Protein AF-A0A8T6LE01-F1 (afdb_monomer)

Structure (mmCIF, N/CA/C/O backbone):
data_AF-A0A8T6LE01-F1
#
_entry.id   AF-A0A8T6LE01-F1
#
loop_
_atom_site.group_PDB
_atom_site.id
_atom_site.type_symbol
_atom_site.label_atom_id
_atom_site.label_alt_id
_atom_site.label_comp_id
_atom_site.label_asym_id
_atom_site.label_entity_id
_atom_site.label_seq_id
_atom_site.pdbx_PDB_ins_code
_atom_site.Cartn_x
_atom_site.Cartn_y
_atom_site.Cartn_z
_atom_site.occupancy
_atom_site.B_iso_or_equiv
_atom_site.auth_seq_id
_atom_site.auth_comp_id
_atom_site.auth_asym_id
_atom_site.auth_atom_id
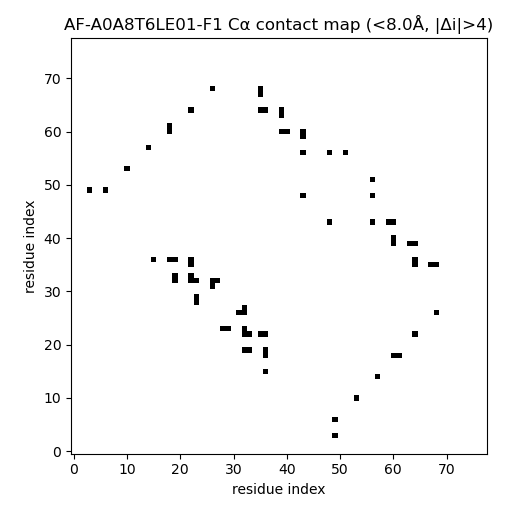_atom_site.pdbx_PDB_model_num
ATOM 1 N N . MET A 1 1 ? -0.616 -2.270 -24.843 1.00 50.38 1 MET A N 1
ATOM 2 C CA . MET A 1 1 ? -1.482 -2.080 -23.657 1.00 50.38 1 MET A CA 1
ATOM 3 C C . MET A 1 1 ? -1.590 -3.323 -22.764 1.00 50.38 1 MET A C 1
ATOM 5 O O . MET A 1 1 ? -1.976 -3.168 -21.620 1.00 50.38 1 MET A O 1
ATOM 9 N N . HIS A 1 2 ? -1.242 -4.538 -23.222 1.00 57.50 2 HIS A N 1
ATOM 10 C CA . HIS A 1 2 ? -1.254 -5.741 -22.364 1.00 57.50 2 HIS A CA 1
ATOM 11 C C . HIS A 1 2 ? 0.005 -5.919 -21.492 1.00 57.50 2 HIS A C 1
ATOM 13 O O . HIS A 1 2 ? -0.039 -6.631 -20.492 1.00 57.50 2 HIS A O 1
ATOM 19 N N . GLU A 1 3 ? 1.123 -5.280 -21.852 1.00 62.38 3 GLU A N 1
ATOM 20 C CA . GLU A 1 3 ? 2.389 -5.400 -21.113 1.00 62.38 3 GLU A CA 1
ATOM 21 C C . GLU A 1 3 ? 2.321 -4.721 -19.735 1.00 62.38 3 GLU A C 1
ATOM 23 O O . GLU A 1 3 ? 2.789 -5.295 -18.751 1.00 62.38 3 GLU A O 1
ATOM 28 N N . A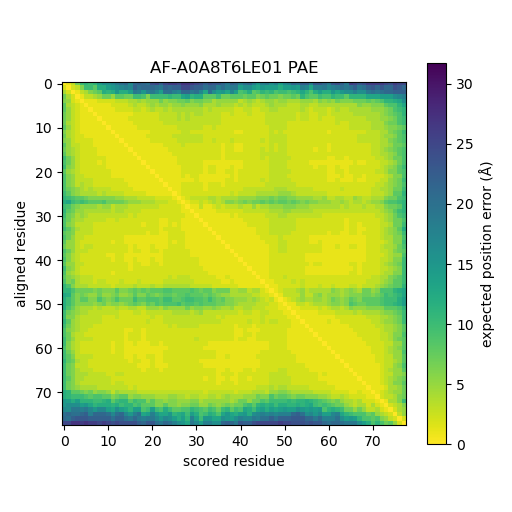SP A 1 4 ? 1.628 -3.582 -19.639 1.00 76.88 4 ASP A N 1
ATOM 29 C CA . ASP A 1 4 ? 1.440 -2.845 -18.381 1.00 76.88 4 ASP A CA 1
ATOM 30 C C . ASP A 1 4 ? 0.598 -3.637 -17.365 1.00 76.88 4 ASP A C 1
ATOM 32 O O . ASP A 1 4 ? 0.893 -3.649 -16.169 1.00 76.88 4 ASP A O 1
ATOM 36 N N . GLU A 1 5 ? -0.417 -4.375 -17.832 1.00 83.19 5 GLU A N 1
ATOM 37 C CA . GLU A 1 5 ? -1.267 -5.210 -16.973 1.00 83.19 5 GLU A CA 1
ATOM 38 C C . GLU A 1 5 ? -0.497 -6.410 -16.400 1.00 83.19 5 GLU A C 1
ATOM 40 O O . GLU A 1 5 ? -0.603 -6.712 -15.208 1.00 83.19 5 GLU A O 1
ATOM 45 N N . ALA A 1 6 ? 0.313 -7.085 -17.222 1.00 87.44 6 ALA A N 1
ATOM 46 C CA . ALA A 1 6 ? 1.114 -8.227 -16.786 1.00 87.44 6 ALA A CA 1
ATOM 47 C C . ALA A 1 6 ? 2.223 -7.810 -15.804 1.00 87.44 6 ALA A C 1
ATOM 49 O O . ALA A 1 6 ? 2.443 -8.480 -14.787 1.00 87.44 6 ALA A O 1
ATOM 50 N N . ALA A 1 7 ? 2.891 -6.683 -16.075 1.00 84.62 7 ALA A N 1
ATOM 51 C CA . ALA A 1 7 ? 3.878 -6.099 -15.173 1.00 84.62 7 ALA A CA 1
ATOM 52 C C . ALA A 1 7 ? 3.238 -5.728 -13.827 1.00 84.62 7 ALA A C 1
ATOM 54 O O . ALA A 1 7 ? 3.740 -6.123 -12.767 1.00 84.62 7 ALA A O 1
ATOM 55 N N . PHE A 1 8 ? 2.079 -5.064 -13.861 1.00 86.62 8 PHE A N 1
ATOM 56 C CA . PHE A 1 8 ? 1.329 -4.727 -12.658 1.00 86.62 8 PHE A CA 1
ATOM 57 C C . PHE A 1 8 ? 0.889 -5.968 -11.878 1.00 86.62 8 PHE A C 1
ATOM 59 O O . PHE A 1 8 ? 1.089 -6.026 -10.665 1.00 86.62 8 PHE A O 1
ATOM 66 N N . ARG A 1 9 ? 0.341 -6.993 -12.544 1.00 90.88 9 ARG A N 1
ATOM 67 C CA . ARG A 1 9 ? -0.082 -8.235 -11.880 1.00 90.88 9 ARG A CA 1
ATOM 68 C C . ARG A 1 9 ? 1.077 -8.898 -11.141 1.00 90.88 9 ARG A C 1
ATOM 70 O O . ARG A 1 9 ? 0.907 -9.290 -9.989 1.00 90.88 9 ARG A O 1
ATOM 77 N N . ARG A 1 10 ? 2.270 -8.940 -11.737 1.00 91.62 10 ARG A N 1
ATOM 78 C CA . AR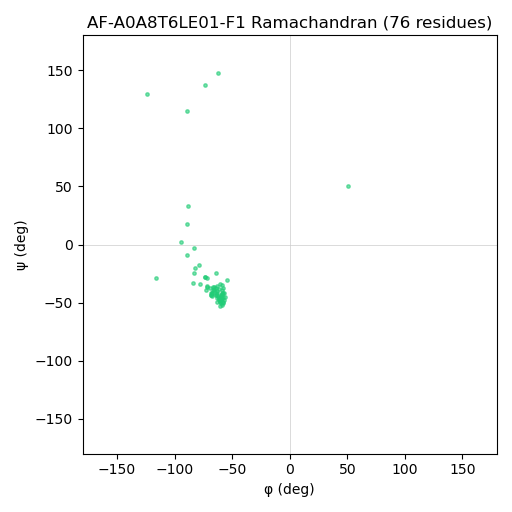G A 1 10 ? 3.462 -9.492 -11.079 1.00 91.62 10 ARG A CA 1
ATOM 79 C C . ARG A 1 10 ? 3.867 -8.683 -9.848 1.00 91.62 10 ARG A C 1
ATOM 81 O O . ARG A 1 10 ? 4.198 -9.257 -8.812 1.00 91.62 10 ARG A O 1
ATOM 88 N N . VAL A 1 11 ? 3.821 -7.354 -9.934 1.00 91.88 11 VAL A N 1
ATOM 89 C CA . VAL A 1 11 ? 4.047 -6.471 -8.780 1.00 91.88 11 VAL A CA 1
ATOM 90 C C . VAL A 1 11 ? 3.020 -6.745 -7.683 1.00 91.88 11 VAL A C 1
ATOM 92 O O . VAL A 1 11 ? 3.400 -6.927 -6.522 1.00 91.88 11 VAL A O 1
ATOM 95 N N . TYR A 1 12 ? 1.740 -6.818 -8.045 1.00 94.00 12 TYR A N 1
ATOM 96 C CA . TYR A 1 12 ? 0.642 -7.073 -7.122 1.00 94.00 12 TYR A CA 1
ATOM 97 C C . TYR A 1 12 ? 0.825 -8.410 -6.396 1.00 94.00 12 TYR A C 1
ATOM 99 O O . TYR A 1 12 ? 0.850 -8.444 -5.170 1.00 94.00 12 TYR A O 1
ATOM 107 N N . GLU A 1 13 ? 1.060 -9.504 -7.118 1.00 95.25 13 GLU A N 1
ATOM 108 C CA . GLU A 1 13 ? 1.273 -10.835 -6.534 1.00 95.25 13 GLU A CA 1
ATOM 109 C C . GLU 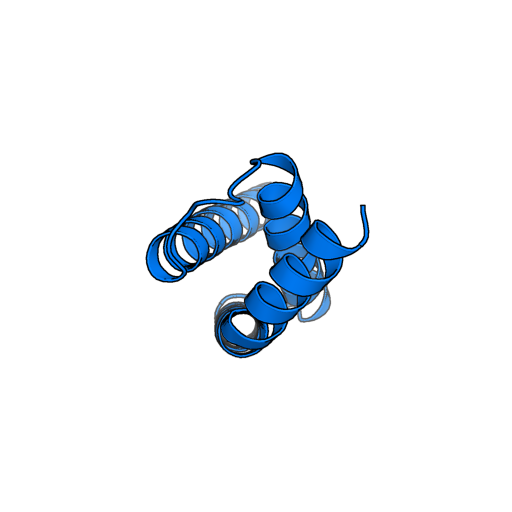A 1 13 ? 2.467 -10.878 -5.567 1.00 95.25 13 GLU A C 1
ATOM 111 O O . GLU A 1 13 ? 2.389 -11.488 -4.499 1.00 95.25 13 GLU A O 1
ATOM 116 N N . LEU A 1 14 ? 3.561 -10.181 -5.890 1.00 95.44 14 LEU A N 1
ATOM 117 C CA . LEU A 1 14 ? 4.767 -10.148 -5.058 1.00 95.44 14 LEU A CA 1
ATOM 118 C C . LEU A 1 14 ? 4.614 -9.310 -3.782 1.00 95.44 14 LEU A C 1
ATOM 120 O O . LEU A 1 14 ? 5.323 -9.549 -2.795 1.00 95.44 14 LEU A O 1
ATOM 124 N N . THR A 1 15 ? 3.750 -8.294 -3.799 1.00 96.38 15 THR A N 1
ATOM 125 C CA . THR A 1 15 ? 3.717 -7.262 -2.74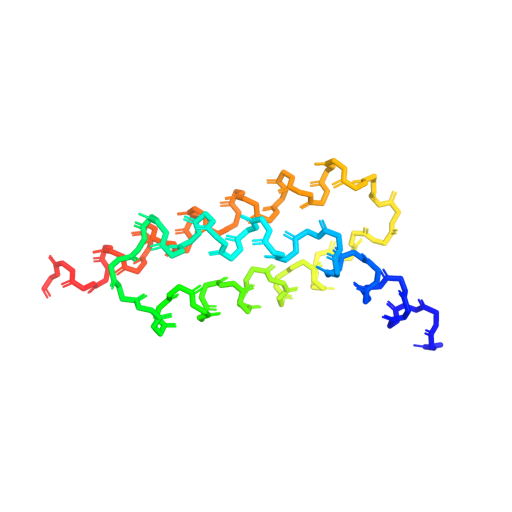9 1.00 96.38 15 THR A CA 1
ATOM 126 C C . THR A 1 15 ? 2.417 -7.233 -1.949 1.00 96.38 15 THR A C 1
ATOM 128 O O . THR A 1 15 ? 2.458 -6.942 -0.749 1.00 96.38 15 THR A O 1
ATOM 131 N N . ALA A 1 16 ? 1.286 -7.626 -2.540 1.00 96.19 16 ALA A N 1
ATOM 132 C CA . ALA A 1 16 ? -0.032 -7.557 -1.917 1.00 96.19 16 ALA A CA 1
ATOM 133 C C . ALA A 1 16 ? -0.174 -8.453 -0.684 1.00 96.19 16 ALA A C 1
ATOM 135 O O . ALA A 1 16 ? -0.661 -7.941 0.322 1.00 96.19 16 ALA A O 1
ATOM 136 N N . PRO A 1 17 ? 0.294 -9.720 -0.661 1.00 97.00 17 PRO A N 1
ATOM 137 C CA . PRO A 1 17 ? 0.101 -10.576 0.511 1.00 97.00 17 PRO A CA 1
ATOM 138 C C . PRO A 1 17 ? 0.719 -9.992 1.789 1.00 97.00 17 PRO A C 1
ATOM 140 O O . PRO A 1 17 ? 0.092 -9.983 2.848 1.00 97.00 17 PRO A O 1
ATOM 143 N N . ARG A 1 18 ? 1.936 -9.439 1.687 1.00 96.88 18 ARG A N 1
ATOM 144 C CA . ARG A 1 18 ? 2.637 -8.832 2.831 1.00 96.88 18 ARG A CA 1
ATOM 145 C C . ARG A 1 18 ? 2.027 -7.499 3.249 1.00 96.88 18 ARG A C 1
ATOM 147 O O . ARG A 1 18 ? 1.946 -7.223 4.444 1.00 96.88 18 ARG A O 1
ATOM 154 N N . LEU A 1 19 ? 1.607 -6.677 2.288 1.00 97.31 19 LEU A N 1
ATOM 155 C CA . LEU A 1 19 ? 0.959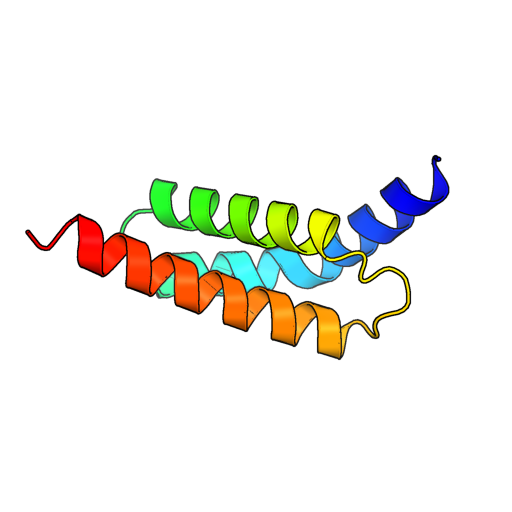 -5.402 2.585 1.00 97.31 19 LEU A CA 1
ATOM 156 C C . LEU A 1 19 ? -0.419 -5.612 3.222 1.00 97.31 19 LEU A C 1
ATOM 158 O O . LEU A 1 19 ? -0.736 -4.964 4.214 1.00 97.31 19 LEU A O 1
ATOM 162 N N . ARG A 1 20 ? -1.194 -6.574 2.712 1.00 96.62 20 ARG A N 1
ATOM 163 C CA . ARG A 1 20 ? -2.488 -6.971 3.267 1.00 96.62 20 ARG A CA 1
ATOM 164 C C . ARG A 1 20 ? -2.341 -7.469 4.702 1.00 96.62 20 ARG A C 1
ATOM 166 O O . ARG A 1 20 ? -3.040 -6.981 5.581 1.00 96.62 20 ARG A O 1
ATOM 173 N N . ALA A 1 21 ? -1.396 -8.374 4.966 1.00 96.50 21 ALA A N 1
ATOM 174 C CA . ALA A 1 21 ? -1.126 -8.851 6.324 1.00 96.50 21 ALA A CA 1
ATOM 175 C C . ALA A 1 21 ? -0.739 -7.706 7.278 1.00 96.50 21 ALA A C 1
ATOM 177 O O . ALA A 1 21 ? -1.230 -7.646 8.400 1.00 96.50 21 ALA A O 1
ATOM 178 N N . TYR A 1 22 ? 0.096 -6.770 6.819 1.00 96.00 22 TYR A N 1
ATOM 179 C CA . TYR A 1 22 ? 0.437 -5.576 7.592 1.00 96.00 22 TYR A CA 1
ATOM 180 C C . TYR A 1 22 ? -0.798 -4.724 7.928 1.00 96.00 22 TYR A C 1
ATOM 182 O O . TYR A 1 22 ? -0.949 -4.306 9.073 1.00 96.00 22 TYR A O 1
ATOM 190 N N . LEU A 1 23 ? -1.688 -4.490 6.962 1.00 95.94 23 LEU A N 1
ATOM 191 C CA . LEU A 1 23 ? -2.884 -3.669 7.158 1.00 95.94 23 LEU A CA 1
ATOM 192 C C . LEU A 1 23 ? -3.898 -4.310 8.107 1.00 95.94 23 LEU A C 1
ATOM 194 O O . LEU A 1 23 ? -4.388 -3.618 8.993 1.00 95.94 23 LEU A O 1
ATOM 198 N N . HIS A 1 24 ? -4.134 -5.620 8.003 1.00 94.50 24 HIS A N 1
ATOM 199 C CA . HIS A 1 24 ? -5.009 -6.346 8.941 1.00 94.50 24 HIS A CA 1
ATOM 200 C C . HIS A 1 24 ? -4.480 -6.352 10.381 1.00 94.50 24 HIS A C 1
ATOM 202 O O . HIS A 1 24 ? -5.255 -6.488 11.320 1.00 94.50 24 HIS A O 1
ATOM 208 N N . LEU A 1 25 ? -3.167 -6.191 10.576 1.00 93.25 25 LEU A N 1
ATOM 209 C CA . LEU A 1 25 ? -2.578 -6.016 11.908 1.00 93.25 25 LEU A CA 1
ATOM 210 C C . LEU A 1 25 ? -2.624 -4.558 12.386 1.00 93.25 25 LEU A C 1
ATOM 212 O O . LEU A 1 25 ? -2.722 -4.305 13.585 1.00 93.25 25 LEU A O 1
ATOM 216 N N . ALA A 1 26 ? -2.516 -3.596 11.468 1.00 90.25 26 ALA A N 1
ATOM 217 C CA . ALA A 1 26 ? -2.466 -2.171 11.786 1.00 90.25 26 ALA A CA 1
ATOM 218 C C . ALA A 1 26 ? -3.855 -1.539 11.981 1.00 90.25 26 ALA A C 1
ATOM 220 O O . ALA A 1 26 ? -3.974 -0.520 12.663 1.00 90.25 26 ALA A O 1
ATOM 221 N N . VAL A 1 27 ? -4.895 -2.121 11.383 1.00 89.38 27 VAL A N 1
ATOM 222 C CA . VAL A 1 27 ? -6.261 -1.593 11.352 1.00 89.38 27 VAL A CA 1
ATOM 223 C C . VAL A 1 27 ? -7.214 -2.641 11.925 1.00 89.38 27 VAL A C 1
ATOM 225 O O . VAL A 1 27 ? -7.187 -3.794 11.516 1.00 89.38 27 VAL A O 1
ATOM 228 N N . LYS A 1 28 ? -8.068 -2.249 12.881 1.00 86.75 28 LYS A N 1
ATOM 229 C CA . LYS A 1 28 ? -9.053 -3.165 13.497 1.00 86.75 28 LYS A CA 1
ATOM 230 C C . LYS A 1 28 ? -10.224 -3.505 12.574 1.00 86.75 28 LYS A C 1
ATOM 232 O O . LYS A 1 28 ? -10.844 -4.550 12.732 1.00 86.75 28 LYS A O 1
ATOM 237 N N . ASP A 1 29 ? -10.550 -2.590 11.670 1.00 90.94 29 ASP A N 1
ATOM 238 C CA . ASP A 1 29 ? -11.617 -2.748 10.693 1.00 90.94 29 ASP A CA 1
ATOM 239 C C . ASP A 1 29 ? -11.062 -3.401 9.418 1.00 90.94 29 ASP A C 1
ATOM 241 O O . ASP A 1 29 ? -10.220 -2.834 8.719 1.00 90.94 29 ASP A O 1
ATOM 245 N N . VAL A 1 30 ? -11.543 -4.613 9.142 1.00 90.56 30 VAL A N 1
ATOM 246 C CA . VAL A 1 30 ? -11.152 -5.436 7.990 1.00 90.56 30 VAL A CA 1
ATOM 247 C C . VAL A 1 30 ? -11.549 -4.772 6.670 1.00 90.56 30 VAL A C 1
ATOM 249 O O . VAL A 1 30 ? -10.779 -4.838 5.712 1.00 90.56 30 VAL A O 1
ATOM 252 N N . ALA A 1 31 ? -12.709 -4.109 6.618 1.00 91.94 31 ALA A N 1
ATOM 253 C CA . ALA A 1 31 ? -13.163 -3.415 5.416 1.00 91.94 31 ALA A CA 1
ATOM 254 C C . ALA A 1 31 ? -12.256 -2.215 5.127 1.00 91.94 31 ALA A C 1
ATOM 256 O O . ALA A 1 31 ? -11.768 -2.060 4.012 1.00 91.94 31 ALA A O 1
ATOM 257 N N . LEU A 1 32 ? -11.918 -1.443 6.164 1.00 92.38 32 LEU A N 1
ATOM 258 C CA . LEU A 1 32 ? -10.966 -0.341 6.030 1.00 92.38 32 LEU A CA 1
ATOM 259 C C . LEU A 1 32 ? -9.573 -0.826 5.594 1.00 92.38 32 LEU A C 1
ATOM 261 O O . LEU A 1 32 ? -8.907 -0.160 4.803 1.00 92.38 32 LEU A O 1
ATOM 265 N N . ALA A 1 33 ? -9.109 -1.972 6.099 1.00 94.38 33 ALA A N 1
ATOM 266 C CA . ALA A 1 33 ? -7.823 -2.541 5.699 1.00 94.38 33 ALA A CA 1
ATOM 267 C C . ALA A 1 33 ? -7.786 -2.894 4.201 1.00 94.38 33 ALA A C 1
ATOM 269 O O . ALA A 1 33 ? -6.801 -2.585 3.524 1.00 94.38 33 ALA A O 1
ATOM 270 N N . ASP A 1 34 ? -8.848 -3.513 3.681 1.00 94.56 34 ASP A N 1
ATOM 271 C CA . ASP A 1 34 ? -8.944 -3.875 2.266 1.00 94.56 34 ASP A CA 1
ATOM 272 C C . ASP A 1 34 ? -9.155 -2.624 1.371 1.00 94.56 34 ASP A C 1
ATOM 274 O O . ASP A 1 34 ? -8.513 -2.523 0.322 1.00 94.56 34 ASP A O 1
ATOM 278 N N . ASP A 1 35 ? -9.905 -1.610 1.823 1.00 94.88 35 ASP A N 1
ATOM 279 C CA . ASP A 1 35 ? -10.042 -0.314 1.129 1.00 94.88 35 ASP A CA 1
ATOM 280 C C . ASP A 1 35 ? -8.699 0.423 1.009 1.00 94.88 35 ASP A C 1
ATOM 282 O O . ASP A 1 35 ? -8.327 0.909 -0.064 1.00 94.88 35 ASP A O 1
ATOM 286 N N . VAL A 1 36 ? -7.924 0.479 2.099 1.00 96.69 36 VAL A N 1
ATOM 287 C CA . VAL A 1 36 ? -6.586 1.091 2.098 1.00 96.69 36 VAL A CA 1
ATOM 288 C C . VAL A 1 36 ? -5.643 0.344 1.160 1.00 96.69 36 VAL A C 1
ATOM 290 O O . VAL A 1 36 ? -4.844 0.977 0.463 1.00 96.69 36 VAL A O 1
ATOM 293 N N . LEU A 1 37 ? -5.717 -0.990 1.133 1.00 96.62 37 LEU A N 1
ATOM 294 C CA . LEU A 1 37 ? -4.924 -1.803 0.218 1.00 96.62 37 LEU A CA 1
ATOM 295 C C . LEU A 1 37 ? -5.249 -1.428 -1.232 1.00 96.62 37 LEU A C 1
ATOM 297 O O . LEU A 1 37 ? -4.337 -1.139 -2.008 1.00 96.62 37 LEU A O 1
ATOM 301 N N . GLN A 1 38 ? -6.535 -1.391 -1.579 1.00 95.38 38 GLN A N 1
ATOM 302 C CA . GLN A 1 38 ? -6.996 -1.066 -2.923 1.00 95.38 38 GLN A CA 1
ATOM 303 C C . GLN A 1 38 ? -6.586 0.354 -3.341 1.00 95.38 38 GLN A C 1
ATOM 305 O O . GLN A 1 38 ? -6.001 0.535 -4.410 1.00 95.38 38 GLN A O 1
ATOM 310 N N . GLU A 1 39 ? -6.810 1.351 -2.486 1.00 97.06 39 GLU A N 1
ATOM 311 C CA . GLU A 1 39 ? -6.444 2.747 -2.751 1.00 97.06 39 GLU A CA 1
ATOM 312 C C . GLU A 1 39 ? -4.921 2.929 -2.889 1.00 97.06 39 GLU A C 1
ATOM 314 O O . GLU A 1 39 ? -4.455 3.701 -3.731 1.00 97.06 39 GLU A O 1
ATOM 319 N N . ALA A 1 40 ? -4.108 2.192 -2.122 1.00 97.12 40 ALA A N 1
ATOM 320 C CA . ALA A 1 40 ? -2.652 2.236 -2.258 1.00 97.12 40 ALA A CA 1
ATOM 321 C C . ALA A 1 40 ? -2.182 1.744 -3.639 1.00 97.12 40 ALA A C 1
ATOM 323 O O . ALA A 1 40 ? -1.306 2.370 -4.244 1.00 97.12 40 ALA A O 1
ATOM 324 N N . TYR A 1 41 ? -2.780 0.670 -4.164 1.00 95.69 41 TYR A N 1
ATOM 325 C CA . TYR A 1 41 ? -2.493 0.181 -5.517 1.00 95.69 41 TYR A CA 1
ATOM 326 C C . TYR A 1 41 ? -3.056 1.087 -6.610 1.00 95.69 41 TYR A C 1
ATOM 328 O O . TYR A 1 41 ? -2.390 1.299 -7.622 1.00 95.69 41 TYR A O 1
ATOM 336 N N . TYR A 1 42 ? -4.234 1.673 -6.399 1.00 94.56 42 TYR A N 1
ATOM 337 C CA . TYR A 1 42 ? -4.788 2.668 -7.315 1.00 94.56 42 TYR A CA 1
ATOM 338 C C . TYR A 1 42 ? -3.854 3.880 -7.455 1.00 94.56 42 TYR A C 1
ATOM 340 O O . TYR A 1 42 ? -3.564 4.328 -8.565 1.00 94.56 42 TYR A O 1
ATOM 348 N N . ARG A 1 43 ? -3.300 4.376 -6.343 1.00 95.38 43 ARG A N 1
ATOM 349 C CA . ARG A 1 43 ? -2.304 5.459 -6.365 1.00 95.38 43 ARG A CA 1
ATOM 350 C C . ARG A 1 43 ? -0.990 5.046 -7.015 1.00 95.38 43 ARG A C 1
ATOM 352 O O . ARG A 1 43 ? -0.414 5.858 -7.730 1.00 95.38 43 ARG A O 1
ATOM 359 N N . LEU A 1 44 ? -0.544 3.804 -6.813 1.00 93.94 44 LEU A N 1
ATOM 360 C CA . LEU A 1 44 ? 0.634 3.264 -7.496 1.00 93.94 44 LEU A CA 1
ATOM 361 C C . LEU A 1 44 ? 0.452 3.279 -9.021 1.00 93.94 44 LEU A C 1
ATOM 363 O O . LEU A 1 44 ? 1.336 3.764 -9.719 1.00 93.94 44 LEU A O 1
ATOM 367 N N . LEU A 1 45 ? -0.700 2.817 -9.524 1.00 91.06 45 LEU A N 1
ATOM 368 C CA . LEU A 1 45 ? -1.025 2.845 -10.958 1.00 91.06 45 LEU A CA 1
ATOM 369 C C . LEU A 1 45 ? -0.985 4.268 -11.529 1.00 91.06 45 LEU A C 1
ATOM 371 O O . LEU A 1 45 ? -0.525 4.479 -12.645 1.00 91.06 45 LEU A O 1
ATOM 375 N N . ARG A 1 46 ? -1.437 5.260 -10.756 1.00 91.88 46 ARG A N 1
ATOM 376 C CA . ARG A 1 46 ? -1.420 6.672 -11.172 1.00 91.88 46 ARG A CA 1
ATOM 377 C C . ARG A 1 46 ? -0.059 7.350 -11.045 1.00 91.88 46 ARG A C 1
ATOM 379 O O . ARG A 1 46 ? 0.116 8.423 -11.613 1.00 91.88 46 ARG A O 1
ATOM 386 N N . ALA A 1 47 ? 0.862 6.776 -10.278 1.00 90.56 47 ALA A N 1
ATOM 387 C CA . ALA A 1 47 ? 2.197 7.324 -10.063 1.00 90.56 47 ALA A CA 1
ATOM 388 C C . ALA A 1 47 ? 3.189 6.959 -11.181 1.00 90.56 47 ALA A C 1
ATOM 390 O O . ALA A 1 47 ? 4.324 7.421 -11.120 1.00 90.56 47 ALA A O 1
ATOM 391 N N . ASP A 1 48 ? 2.766 6.150 -12.161 1.00 82.31 48 ASP A N 1
ATOM 392 C CA . ASP A 1 48 ? 3.548 5.754 -13.342 1.00 82.31 48 ASP A CA 1
ATOM 393 C C . ASP A 1 48 ? 4.950 5.218 -12.987 1.00 82.31 48 ASP A C 1
ATOM 395 O O . ASP A 1 48 ? 5.986 5.666 -13.469 1.00 82.31 48 ASP A O 1
ATOM 399 N N . MET A 1 49 ? 4.990 4.262 -12.053 1.00 82.94 49 MET A N 1
ATOM 400 C CA . MET A 1 49 ? 6.230 3.675 -11.525 1.00 82.94 49 MET A CA 1
ATOM 401 C C . MET A 1 49 ? 6.728 2.472 -12.346 1.00 82.94 49 MET A C 1
ATOM 403 O O . MET A 1 49 ? 7.295 1.539 -11.775 1.00 82.94 49 MET A O 1
ATOM 407 N N . ASN A 1 50 ? 6.514 2.466 -13.664 1.00 76.88 50 ASN A N 1
ATOM 408 C CA . ASN A 1 50 ? 6.759 1.296 -14.519 1.00 76.88 50 ASN A CA 1
ATOM 409 C C . ASN A 1 50 ? 8.227 0.822 -14.510 1.00 76.88 50 ASN A C 1
ATOM 411 O O . ASN A 1 50 ? 8.477 -0.381 -14.503 1.00 76.88 50 ASN A O 1
ATOM 415 N N . ASP A 1 51 ? 9.185 1.747 -14.386 1.00 83.81 51 ASP A N 1
ATOM 416 C CA . ASP A 1 51 ? 10.626 1.441 -14.332 1.00 83.81 51 ASP A CA 1
ATOM 417 C C . ASP A 1 51 ? 11.184 1.314 -12.902 1.00 83.81 51 ASP A C 1
ATOM 419 O O . ASP A 1 51 ? 12.388 1.132 -12.689 1.00 83.81 51 ASP A O 1
ATOM 423 N N . ALA A 1 52 ? 10.333 1.437 -11.882 1.00 88.31 52 ALA A N 1
ATOM 424 C CA . ALA A 1 52 ? 10.785 1.414 -10.501 1.00 88.31 52 ALA A CA 1
ATOM 425 C C . ALA A 1 52 ? 11.170 -0.003 -10.058 1.00 88.31 52 ALA A C 1
ATOM 427 O O . ALA A 1 52 ? 10.447 -0.982 -10.255 1.00 88.31 52 ALA A O 1
ATOM 428 N N . ALA A 1 53 ? 12.286 -0.115 -9.337 1.00 92.38 53 ALA A N 1
ATOM 429 C CA . ALA A 1 53 ? 12.666 -1.382 -8.725 1.00 92.38 53 ALA A CA 1
ATOM 430 C C . ALA A 1 53 ? 11.609 -1.831 -7.698 1.00 92.38 53 ALA A C 1
ATOM 432 O O . ALA A 1 53 ? 11.047 -1.014 -6.963 1.00 92.38 53 ALA A O 1
ATOM 433 N N . ILE A 1 54 ? 11.410 -3.146 -7.538 1.00 92.25 54 ILE A N 1
ATOM 434 C CA . ILE A 1 54 ? 10.391 -3.698 -6.622 1.00 92.25 54 ILE A CA 1
ATOM 435 C C . ILE A 1 54 ? 10.523 -3.182 -5.176 1.00 92.25 54 ILE A C 1
ATOM 437 O O . ILE A 1 54 ? 9.533 -3.035 -4.462 1.00 92.25 54 ILE A O 1
ATOM 441 N N . GLY A 1 55 ? 11.745 -2.864 -4.730 1.00 94.88 55 GLY A N 1
ATOM 442 C CA . GLY A 1 55 ? 11.992 -2.245 -3.425 1.00 94.88 55 GLY A CA 1
ATOM 443 C C . GLY A 1 55 ? 11.420 -0.827 -3.309 1.00 94.88 55 GLY A C 1
ATOM 444 O O . GLY A 1 55 ? 10.846 -0.486 -2.277 1.00 94.88 55 GLY A O 1
ATOM 445 N N . GLN A 1 56 ? 11.514 -0.025 -4.372 1.00 95.25 56 GLN A N 1
ATOM 446 C CA . GLN A 1 56 ? 10.945 1.324 -4.432 1.00 95.25 56 GLN A CA 1
ATOM 447 C C . GLN A 1 56 ? 9.418 1.269 -4.450 1.00 95.25 56 GLN A C 1
ATOM 449 O O . GLN A 1 56 ? 8.779 1.991 -3.686 1.00 95.25 56 GLN A O 1
ATOM 454 N N . VAL A 1 57 ? 8.844 0.349 -5.232 1.00 95.38 57 VAL A N 1
ATOM 455 C CA . VAL A 1 57 ? 7.395 0.099 -5.262 1.00 95.38 57 VAL A CA 1
ATOM 456 C C . VAL A 1 57 ? 6.877 -0.290 -3.878 1.00 95.38 57 VAL A C 1
ATOM 458 O O . VAL A 1 57 ? 5.912 0.291 -3.385 1.00 95.38 57 VAL A O 1
ATOM 461 N N . ARG A 1 58 ? 7.561 -1.211 -3.185 1.00 96.12 58 ARG A N 1
ATOM 462 C CA . ARG A 1 58 ? 7.222 -1.568 -1.799 1.00 96.12 58 ARG A CA 1
ATOM 463 C C . ARG A 1 58 ? 7.279 -0.352 -0.879 1.00 96.12 58 ARG A C 1
ATOM 465 O O . ARG A 1 58 ? 6.321 -0.098 -0.158 1.00 96.12 58 ARG A O 1
ATOM 472 N N . CYS A 1 59 ? 8.369 0.413 -0.903 1.00 97.06 59 CYS A N 1
ATOM 473 C CA . CYS A 1 59 ? 8.498 1.621 -0.085 1.00 97.06 59 CYS A CA 1
ATOM 474 C C . CYS A 1 59 ? 7.369 2.625 -0.345 1.00 97.06 59 CYS A C 1
ATOM 476 O O . CYS A 1 59 ? 6.837 3.195 0.608 1.00 97.06 59 CYS A O 1
ATOM 478 N N . TYR A 1 60 ? 6.990 2.824 -1.609 1.00 97.12 60 TYR A N 1
ATOM 479 C CA . TYR A 1 60 ? 5.865 3.672 -1.986 1.00 97.12 60 TYR A CA 1
ATOM 480 C C . TYR A 1 60 ? 4.554 3.152 -1.387 1.00 97.12 60 TYR A C 1
ATOM 482 O O . TYR A 1 60 ? 3.879 3.885 -0.666 1.00 97.12 60 TYR A O 1
ATOM 490 N N . LEU A 1 61 ? 4.238 1.871 -1.599 1.00 97.44 61 LEU A N 1
ATOM 491 C CA . LEU A 1 61 ? 3.009 1.249 -1.106 1.00 97.44 61 LEU A CA 1
ATOM 492 C C . LEU A 1 61 ? 2.864 1.364 0.418 1.00 97.44 61 LEU A C 1
ATOM 494 O O . LEU A 1 61 ? 1.820 1.796 0.898 1.00 97.44 61 LEU A O 1
ATOM 498 N N . TYR A 1 62 ? 3.911 1.049 1.187 1.00 97.62 62 TYR A N 1
ATOM 499 C CA . TYR A 1 62 ? 3.864 1.150 2.652 1.00 97.62 62 TYR A CA 1
ATOM 500 C C . TYR A 1 62 ? 3.718 2.597 3.140 1.00 97.62 62 TYR A C 1
ATOM 502 O O . TYR A 1 62 ? 2.983 2.846 4.096 1.00 97.62 62 TYR A O 1
ATOM 510 N N . LYS A 1 63 ? 4.384 3.563 2.489 1.00 97.50 63 LYS A N 1
ATOM 511 C CA . LYS A 1 63 ? 4.223 4.988 2.821 1.00 97.50 63 LYS A CA 1
ATOM 512 C C . LYS A 1 63 ? 2.792 5.450 2.564 1.00 97.50 63 LYS A C 1
ATOM 514 O O . LYS A 1 63 ? 2.179 6.037 3.450 1.00 97.50 63 LYS A O 1
ATOM 519 N N . THR A 1 64 ? 2.260 5.148 1.384 1.00 97.50 64 THR A N 1
ATOM 520 C CA . THR A 1 64 ? 0.899 5.512 0.983 1.00 97.50 64 THR A CA 1
ATOM 521 C C . THR A 1 64 ? -0.138 4.882 1.906 1.00 97.50 64 THR A C 1
ATOM 523 O O . THR A 1 64 ? -0.977 5.594 2.452 1.00 97.50 64 THR A O 1
ATOM 526 N N . ALA A 1 65 ? -0.029 3.577 2.159 1.00 97.06 65 ALA A N 1
ATOM 527 C CA . ALA A 1 65 ? -0.917 2.845 3.055 1.00 97.06 65 ALA A CA 1
ATOM 528 C C . ALA A 1 65 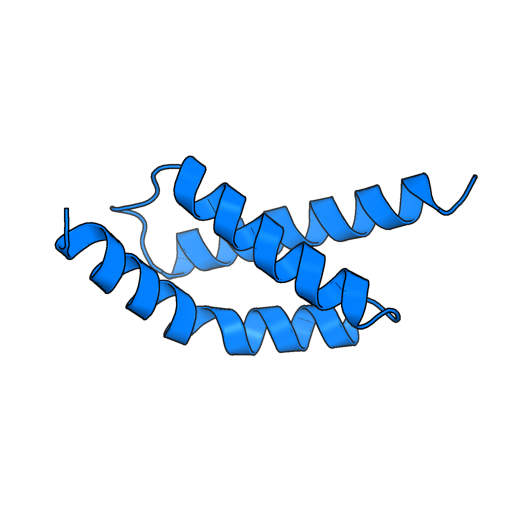? -0.912 3.431 4.477 1.00 97.06 65 ALA A C 1
ATOM 530 O O . ALA A 1 65 ? -1.970 3.685 5.047 1.00 97.06 65 ALA A O 1
ATOM 531 N N . ARG A 1 66 ? 0.269 3.736 5.034 1.00 95.69 66 ARG A N 1
ATOM 532 C CA . ARG A 1 66 ? 0.380 4.379 6.352 1.00 95.69 66 ARG A CA 1
ATOM 533 C C . ARG A 1 66 ? -0.317 5.739 6.388 1.00 95.69 66 ARG A C 1
ATOM 535 O O . ARG A 1 66 ? -1.000 6.038 7.364 1.00 95.69 66 ARG A O 1
ATOM 542 N N . THR A 1 67 ? -0.127 6.567 5.361 1.00 96.06 67 THR A N 1
ATOM 543 C CA . THR A 1 67 ? -0.783 7.879 5.271 1.00 96.06 67 THR A CA 1
ATOM 544 C C . THR A 1 67 ? -2.301 7.730 5.264 1.00 96.06 67 THR A C 1
ATOM 546 O O . THR A 1 67 ? -2.971 8.380 6.060 1.00 96.06 67 THR A O 1
ATOM 549 N N . LEU A 1 68 ? -2.831 6.813 4.449 1.00 95.38 68 LEU A N 1
ATOM 550 C CA . LEU A 1 68 ? -4.265 6.533 4.382 1.00 95.38 68 LEU A CA 1
ATOM 551 C C . LEU A 1 68 ? -4.825 6.112 5.746 1.00 95.38 68 LEU A C 1
ATOM 553 O O . LEU A 1 68 ? -5.793 6.706 6.211 1.00 95.38 68 LEU A O 1
ATOM 557 N N . VAL A 1 69 ? -4.187 5.158 6.431 1.00 93.81 69 VAL A N 1
ATOM 558 C CA . VAL A 1 69 ? -4.626 4.706 7.766 1.00 93.81 69 VAL A CA 1
ATOM 559 C C . VAL A 1 69 ? -4.703 5.869 8.761 1.00 93.81 69 VAL A C 1
ATOM 561 O O . VAL A 1 69 ? -5.689 6.001 9.487 1.00 93.81 69 VAL A O 1
ATOM 564 N N . VAL A 1 70 ? -3.686 6.737 8.786 1.00 91.75 70 VAL A N 1
ATOM 565 C CA . VAL A 1 70 ? -3.663 7.911 9.675 1.00 91.75 70 VAL A CA 1
ATOM 566 C C . VAL A 1 70 ? -4.780 8.896 9.325 1.00 91.75 70 VAL A C 1
ATOM 568 O O . VAL A 1 70 ? -5.450 9.403 10.226 1.00 91.75 70 VAL A O 1
ATOM 571 N N . ASP A 1 71 ? -5.004 9.159 8.039 1.00 89.62 71 ASP A N 1
ATOM 572 C CA . ASP A 1 71 ? -6.036 10.092 7.582 1.00 89.62 71 ASP A CA 1
ATOM 573 C C . ASP A 1 71 ? -7.452 9.579 7.877 1.00 89.62 71 ASP A C 1
ATOM 575 O O . ASP A 1 71 ? -8.305 10.353 8.321 1.00 89.62 71 ASP A O 1
ATOM 579 N N . HIS A 1 72 ? -7.693 8.274 7.721 1.00 85.19 72 HIS A N 1
ATOM 580 C CA . HIS A 1 72 ? -8.949 7.645 8.128 1.00 85.19 72 HIS A CA 1
ATOM 581 C C . HIS A 1 72 ? -9.157 7.749 9.645 1.00 85.19 72 HIS A C 1
ATOM 583 O O . HIS A 1 72 ? -10.217 8.197 10.083 1.00 85.19 72 HIS A O 1
ATOM 589 N N . GLY A 1 73 ? -8.133 7.458 10.455 1.00 75.69 73 GLY A N 1
ATOM 590 C CA . GLY A 1 73 ? -8.206 7.614 11.913 1.00 75.69 73 GLY A CA 1
ATOM 591 C C . GLY A 1 73 ? -8.515 9.050 12.365 1.00 75.69 73 GLY A C 1
ATOM 592 O O . GLY A 1 73 ? -9.262 9.254 13.318 1.00 75.69 73 GLY A O 1
ATOM 593 N N . ARG A 1 74 ? -8.008 10.063 11.649 1.00 72.06 74 ARG A N 1
ATOM 594 C CA . ARG A 1 74 ? -8.306 11.484 11.922 1.00 72.06 74 ARG A CA 1
ATOM 595 C C . ARG A 1 74 ? -9.726 11.898 11.53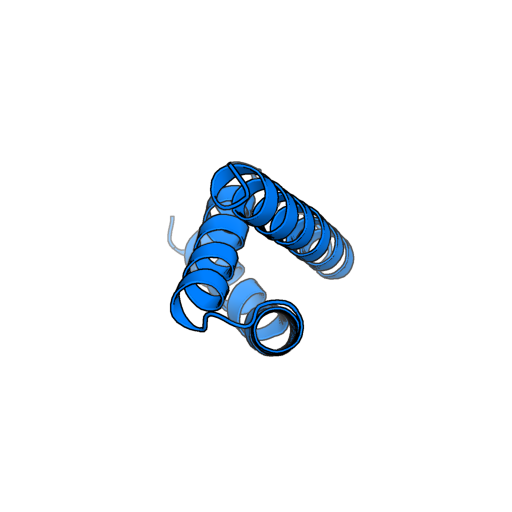4 1.00 72.06 74 ARG A C 1
ATOM 597 O O . ARG A 1 74 ? -10.253 12.838 12.124 1.00 72.06 74 ARG A O 1
ATOM 604 N N . ARG A 1 75 ? -10.327 11.255 10.528 1.00 69.31 75 ARG A N 1
ATOM 605 C CA . ARG A 1 75 ? -11.691 11.559 10.063 1.00 69.31 75 ARG A CA 1
ATOM 606 C C . ARG A 1 75 ? -12.77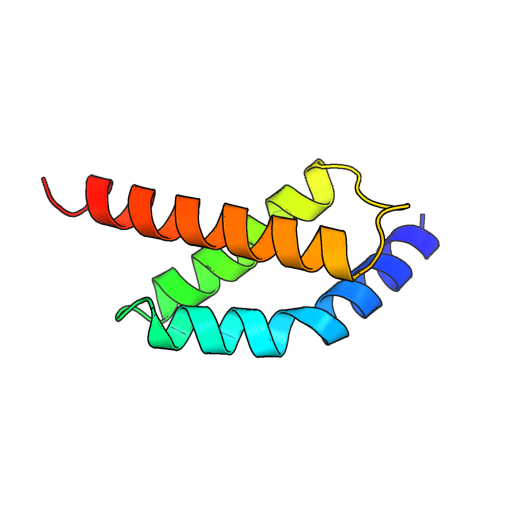3 10.968 10.965 1.00 69.31 75 ARG A C 1
ATOM 608 O O . ARG A 1 75 ? -13.792 11.621 11.136 1.00 69.31 75 ARG A O 1
ATOM 615 N N . PHE A 1 76 ? -12.538 9.793 11.553 1.00 59.78 76 PHE A N 1
ATOM 616 C CA . PHE A 1 76 ? -13.492 9.127 12.455 1.00 59.78 76 PHE A CA 1
ATOM 617 C C . PHE A 1 76 ? -13.337 9.508 13.938 1.00 59.78 76 PHE A C 1
ATOM 619 O O . PHE A 1 76 ? -14.173 9.136 14.752 1.00 59.78 76 PHE A O 1
ATOM 626 N N . GLY A 1 77 ? -12.276 10.233 14.305 1.00 55.88 77 GLY A N 1
ATOM 627 C CA . GLY A 1 77 ? -12.043 10.723 15.669 1.00 55.88 77 GLY A CA 1
ATOM 628 C C . GLY A 1 77 ? -12.652 12.097 15.990 1.00 55.88 77 GLY A C 1
ATOM 629 O O . GLY A 1 77 ? -12.179 12.732 16.931 1.00 55.88 77 GLY A O 1
ATOM 630 N N . ARG A 1 78 ? -13.619 12.589 15.200 1.00 45.44 78 ARG A N 1
ATOM 631 C CA . ARG A 1 78 ? -14.385 13.819 15.470 1.00 45.44 78 ARG A CA 1
ATOM 632 C C . ARG A 1 78 ? -15.853 13.508 15.694 1.00 45.44 78 ARG A C 1
ATOM 634 O O . ARG A 1 78 ? -16.368 12.653 14.944 1.00 45.44 78 ARG A O 1
#

Mean predicted aligned error: 4.28 Å

Sequence (78 aa):
MHEDEAAFRRVYELTAPRLRAYLHLAVKDVALADDVLQEAYYRLLRADMNDAAIGQVRCYLYKTARTLVVDHGRRFGR

pLDDT: mean 89.03, std 11.58, range [45.44, 97.62]

Foldseek 3Di:
DVVVVVLLVVLCVVQVVVQLVVLVVVDVDNVLSVVLSVVLSVVVVVVPCSVPDSVVSNVSSVVSSVVSVVVVVVVVVD

Nearest PDB structures (foldseek):
  1h3l-assembly1_A  TM=7.756E-01  e=8.027E-01  Streptomyces coelicolor A3(2)
  8z6g-assembly1_B  TM=7.606E-01  e=1.595E+00  Pseudomonas aeruginosa

Secondary structure (DSSP, 8-state):
-HHHHHHHHHHHHHHHHHHHHHHHHH-S-HHHHHHHHHHHHHHHHHTT-TT--HHHHHHHHHHHHHHHHHHHHHHH--

Solvent-accessible surface area (backbone atoms only — not comparable to full-atom values): 4483 Å² total; per-residue (Å²): 126,68,65,63,54,54,54,47,49,54,52,44,70,74,45,44,67,63,50,50,55,50,29,57,72,76,31,93,48,64,67,59,26,53,51,39,51,52,51,28,51,53,50,47,67,72,64,70,58,85,87,53,54,73,68,56,53,49,55,49,39,55,52,46,33,52,50,48,55,52,53,53,55,61,64,71,73,109

Radius of gyration: 13.07 Å; Cα contacts (8 Å, |Δi|>4): 37; chains: 1; bounding box: 27×25×39 Å